Protein AF-A0A821ZV70-F1 (afdb_monomer)

Solvent-accessible surface area (backbone atoms only — not comparable to full-atom values): 8155 Å² total; per-residue (Å²): 143,86,83,87,90,90,84,85,82,75,65,64,63,57,58,53,52,54,52,57,50,51,53,51,52,52,50,51,49,52,52,53,54,50,53,52,50,57,50,50,52,53,48,53,51,46,45,52,54,56,23,57,49,36,56,63,50,40,42,53,52,44,71,38,78,68,45,77,37,72,68,47,44,54,51,53,54,51,52,50,60,59,51,47,57,58,50,49,43,56,69,48,42,73,77,44,85,76,66,76,88,51,67,64,58,57,53,51,46,53,48,49,24,49,50,47,44,52,50,44,43,53,34,24,76,73,69,77,37,69,38,38,50,50,52,59,77,70,62,63,94,125

Radius of gyration: 29.23 Å; Cα contacts (8 Å, |Δi|>4): 75; chains: 1; bounding box: 86×27×84 Å

Foldseek 3Di:
DDDDDDPDDPPVVVVVVVVVVVVVVVVVVVVVVVVVVVLVVQLVVLLVVLLVVLVVVLQVCLPDPQLLDPVSVVVVVVVVLVVSQVVSCVSRCVVVVDPDPDVVSSVVSSVSNVVSVVVQVVCVLVVNHSSCVSVCVRPDDD

Secondary structure (DSSP, 8-state):
--------SSSHHHHHHHHHHHHHHHHHHHHHHHHHHHHHHHHHHHHHHHHHTHHHHHHHHHH-GGGGSHHHHHHHHHHHHHHHHHHHIIIIITT-TTS---HHHHHHHHHHHHHHHHHHHHHHHTTS--TTHHHHTTS---

Mean predicted aligned error: 14.23 Å

Sequence (142 aa):
MYRSKKKNSKISNHTINDINSQSNLTNNKIEMQSIESVSAIRIIIGIIGVSLLSIPICYILSYMKQMKNSLNVFLYSAIICISVAPLIYFLLIKHLLYIKKEIYFYIFTIFSFTAIADLLLALTIDNYSSAFHFYLNQGEVY

Structure (mmCIF, N/CA/C/O backbone):
data_AF-A0A821ZV70-F1
#
_entry.id   AF-A0A821ZV70-F1
#
loop_
_atom_site.group_PDB
_atom_site.id
_atom_site.type_symbol
_atom_site.label_atom_id
_atom_site.label_alt_id
_atom_site.label_comp_id
_atom_site.label_asym_id
_atom_site.label_entity_id
_atom_site.label_seq_id
_atom_site.pdbx_PDB_ins_code
_atom_site.Cartn_x
_atom_site.Cartn_y
_atom_site.Cartn_z
_atom_site.occupancy
_atom_site.B_iso_or_equiv
_atom_site.auth_seq_id
_atom_site.auth_comp_id
_atom_site.auth_asym_id
_atom_site.auth_atom_id
_atom_site.pdbx_PDB_model_num
ATOM 1 N N . MET A 1 1 ? -68.377 11.663 63.242 1.00 43.12 1 MET A N 1
ATOM 2 C CA . MET A 1 1 ? -67.812 10.503 62.520 1.00 43.12 1 MET A CA 1
ATOM 3 C C . MET A 1 1 ? -67.428 10.941 61.108 1.00 43.12 1 MET A C 1
ATOM 5 O O . MET A 1 1 ? -68.271 10.847 60.244 1.00 43.12 1 MET A O 1
ATOM 9 N N . TYR A 1 2 ? -66.219 11.465 60.865 1.00 39.50 2 TYR A N 1
ATOM 10 C CA . TYR A 1 2 ? -65.651 11.563 59.506 1.00 39.50 2 TYR A CA 1
ATOM 11 C C . TYR A 1 2 ? -64.119 11.552 59.588 1.00 39.50 2 TYR A C 1
ATOM 13 O O . TYR A 1 2 ? -63.505 12.420 60.203 1.00 39.50 2 TYR A O 1
ATOM 21 N N . ARG A 1 3 ? -63.515 10.502 59.020 1.00 43.78 3 ARG A N 1
ATOM 22 C CA . ARG A 1 3 ? -62.080 10.195 59.036 1.00 43.78 3 ARG A CA 1
ATOM 23 C C . ARG A 1 3 ? -61.504 10.430 57.636 1.00 43.78 3 ARG A C 1
ATOM 25 O O . ARG A 1 3 ? -61.925 9.789 56.683 1.00 43.78 3 ARG A O 1
ATOM 32 N N . SER A 1 4 ? -60.550 11.359 57.579 1.00 53.00 4 SER A N 1
ATOM 33 C CA . SER A 1 4 ? -59.374 11.482 56.697 1.00 53.00 4 SER A CA 1
ATOM 34 C C . SER A 1 4 ? -59.293 10.638 55.410 1.00 53.00 4 SER A C 1
ATOM 36 O O . SER A 1 4 ? -59.241 9.409 55.460 1.00 53.00 4 SER A O 1
ATOM 38 N N . LYS A 1 5 ? -59.053 11.311 54.273 1.00 48.59 5 LYS A N 1
ATOM 39 C CA . LYS A 1 5 ? -58.294 10.760 53.135 1.00 48.59 5 LYS A CA 1
ATOM 40 C C . LYS A 1 5 ? -57.262 11.780 52.641 1.00 48.59 5 LYS A C 1
ATOM 42 O O . LYS A 1 5 ? -57.567 12.656 51.842 1.00 48.59 5 LYS A O 1
ATOM 47 N N . LYS A 1 6 ? -56.016 11.631 53.097 1.00 53.69 6 LYS A N 1
ATOM 48 C CA . LYS A 1 6 ? -54.823 12.283 52.534 1.00 53.69 6 LYS A CA 1
ATOM 49 C C . LYS A 1 6 ? -53.850 11.180 52.115 1.00 53.69 6 LYS A C 1
ATOM 51 O O . LYS A 1 6 ? -53.075 10.684 52.925 1.00 53.69 6 LYS A O 1
ATOM 56 N N . LYS A 1 7 ? -53.963 10.711 50.873 1.00 51.88 7 LYS A N 1
ATOM 57 C CA . LYS A 1 7 ? -53.080 9.683 50.300 1.00 51.88 7 LYS A CA 1
ATOM 58 C C . LYS A 1 7 ? -53.150 9.811 48.780 1.00 51.88 7 LYS A C 1
ATOM 60 O O . LYS A 1 7 ? -54.008 9.180 48.196 1.00 51.88 7 LYS A O 1
ATOM 65 N N . ASN A 1 8 ? -52.365 10.711 48.177 1.00 49.94 8 ASN A N 1
ATOM 66 C CA . ASN A 1 8 ? -52.195 10.784 46.709 1.00 49.94 8 ASN A CA 1
ATOM 67 C C . ASN A 1 8 ? -51.012 11.662 46.229 1.00 49.94 8 ASN A C 1
ATOM 69 O O . ASN A 1 8 ? -50.991 12.061 45.076 1.00 49.94 8 ASN A O 1
ATOM 73 N N . SER A 1 9 ? -50.004 11.967 47.060 1.00 52.19 9 SER A N 1
ATOM 74 C CA . SER A 1 9 ? -48.884 12.846 46.644 1.00 52.19 9 SER A CA 1
ATOM 75 C C . SER A 1 9 ? -47.508 12.173 46.596 1.00 52.19 9 SER A C 1
ATOM 77 O O . SER A 1 9 ? -46.512 12.847 46.367 1.00 52.19 9 SER A O 1
ATOM 79 N N . LYS A 1 10 ? -47.419 10.861 46.857 1.00 49.25 10 LYS A N 1
ATOM 80 C CA . LYS A 1 10 ? -46.129 10.143 46.937 1.00 49.25 10 LYS A CA 1
ATOM 81 C C . LYS A 1 10 ? -45.830 9.246 45.733 1.00 49.25 10 LYS A C 1
ATOM 83 O O . LYS A 1 10 ? -44.707 8.780 45.613 1.00 49.25 10 LYS A O 1
ATOM 88 N N . ILE A 1 11 ? -46.812 9.013 44.860 1.00 51.62 11 ILE A N 1
ATOM 89 C CA . ILE A 1 11 ? -46.681 8.081 43.729 1.00 51.62 11 ILE A CA 1
ATOM 90 C C . ILE A 1 11 ? -46.149 8.797 42.475 1.00 51.62 11 ILE A C 1
ATOM 92 O O . ILE A 1 11 ? -45.361 8.202 41.755 1.00 51.62 11 ILE A O 1
ATOM 96 N N . SER A 1 12 ? -46.461 10.084 42.255 1.00 53.19 12 SER A N 1
ATOM 97 C CA . SER A 1 12 ? -46.018 10.800 41.042 1.00 53.19 12 SER A CA 1
ATOM 98 C C . SER A 1 12 ? -44.515 11.084 40.997 1.00 53.19 12 SER A C 1
ATOM 100 O O . SER A 1 12 ? -43.930 11.086 39.922 1.00 53.19 12 SER A O 1
ATOM 102 N N . ASN A 1 13 ? -43.865 11.305 42.144 1.00 52.59 13 ASN A N 1
ATOM 103 C CA . ASN A 1 13 ? -42.452 11.706 42.161 1.00 52.59 13 ASN A CA 1
ATOM 104 C C . ASN A 1 13 ? -41.499 10.556 41.807 1.00 52.59 13 ASN A C 1
ATOM 106 O O . ASN A 1 13 ? -40.418 10.809 41.290 1.00 52.59 13 ASN A O 1
ATOM 110 N N . HIS A 1 14 ? -41.892 9.303 42.056 1.00 53.16 14 HIS A N 1
ATOM 111 C CA . HIS A 1 14 ? -41.079 8.146 41.673 1.00 53.16 14 HIS A CA 1
ATOM 112 C C . HIS A 1 14 ? -41.115 7.939 40.155 1.00 53.16 14 HIS A C 1
ATOM 114 O O . HIS A 1 14 ? -40.074 7.812 39.523 1.00 53.16 14 HIS A O 1
ATOM 120 N N . THR A 1 15 ? -42.305 8.026 39.553 1.00 56.16 15 THR A N 1
ATOM 121 C CA . THR A 1 15 ? -42.491 7.835 38.108 1.00 56.16 15 THR A CA 1
ATOM 122 C C . THR A 1 15 ? -41.796 8.924 37.287 1.00 56.16 15 THR A C 1
ATOM 124 O O . THR A 1 15 ? -41.232 8.633 36.240 1.00 56.16 15 THR A O 1
ATOM 127 N N . ILE A 1 16 ? -41.781 10.172 37.770 1.00 56.78 16 ILE A N 1
ATOM 128 C CA . ILE A 1 16 ? -41.096 11.290 37.096 1.00 56.78 16 ILE A CA 1
ATOM 129 C C . ILE A 1 16 ? -39.567 11.110 37.118 1.00 56.78 16 ILE A C 1
ATOM 131 O O . ILE A 1 16 ? -38.895 11.409 36.130 1.00 56.78 16 ILE A O 1
ATOM 135 N N . ASN A 1 17 ? -39.011 10.581 38.211 1.00 57.72 17 ASN A N 1
ATOM 136 C CA . ASN A 1 17 ? -37.574 10.324 38.316 1.00 57.72 17 ASN A CA 1
ATOM 137 C C . ASN A 1 17 ? -37.121 9.174 37.401 1.00 57.72 17 ASN A C 1
ATOM 139 O O . ASN A 1 17 ? -36.047 9.259 36.804 1.00 57.72 17 ASN A O 1
ATOM 143 N N . ASP A 1 18 ? -37.954 8.145 37.233 1.00 57.50 18 ASP A N 1
ATOM 144 C CA . ASP A 1 18 ? -37.664 7.015 36.343 1.00 57.50 18 ASP A CA 1
ATOM 145 C C . ASP A 1 18 ? -37.674 7.435 34.859 1.00 57.50 18 ASP A C 1
ATOM 147 O O . ASP A 1 18 ? -36.802 7.027 34.089 1.00 57.50 18 ASP A O 1
ATOM 151 N N . ILE A 1 19 ? -38.591 8.332 34.470 1.00 60.38 19 ILE A N 1
ATOM 152 C CA . ILE A 1 19 ? -38.674 8.883 33.105 1.00 60.38 19 ILE A CA 1
ATOM 153 C C . ILE A 1 19 ? -37.453 9.759 32.785 1.00 60.38 19 ILE A C 1
ATOM 155 O O . ILE A 1 19 ? -36.879 9.643 31.702 1.00 60.38 19 ILE A O 1
ATOM 159 N N . ASN A 1 20 ? -37.011 10.593 33.733 1.00 60.25 20 ASN A N 1
ATOM 160 C CA . ASN A 1 20 ? -35.815 11.428 33.564 1.00 60.25 20 ASN A CA 1
ATOM 161 C C . ASN A 1 20 ? -34.513 10.609 33.533 1.00 60.25 20 ASN A C 1
ATOM 163 O O . ASN A 1 20 ? -33.550 10.991 32.872 1.00 60.25 20 ASN A O 1
ATOM 167 N N . SER A 1 21 ? -34.469 9.472 34.230 1.00 59.66 21 SER A N 1
ATOM 168 C CA . SER A 1 21 ? -33.343 8.535 34.157 1.00 59.66 21 SER A CA 1
ATOM 169 C C . SER A 1 21 ? -33.273 7.851 32.787 1.00 59.66 21 SER A C 1
ATOM 171 O O . SER A 1 21 ? -32.210 7.813 32.163 1.00 59.66 21 SER A O 1
ATOM 173 N N . GLN A 1 22 ? -34.412 7.377 32.267 1.00 59.69 22 GLN A N 1
ATOM 174 C CA . GLN A 1 22 ? -34.476 6.736 30.952 1.00 59.69 22 GLN A CA 1
ATOM 175 C C . GLN A 1 22 ? -34.178 7.699 29.800 1.00 59.69 22 GLN A C 1
ATOM 177 O O . GLN A 1 22 ? -33.439 7.315 28.894 1.00 59.69 22 GLN A O 1
ATOM 182 N N . SER A 1 23 ? -34.681 8.938 29.840 1.00 60.41 23 SER A N 1
ATOM 183 C CA . SER A 1 23 ? -34.411 9.937 28.796 1.00 60.41 23 SER A CA 1
ATOM 184 C C . SER A 1 23 ? -32.930 10.333 28.734 1.00 60.41 23 SER A C 1
ATOM 186 O O . SER A 1 23 ? -32.363 10.454 27.646 1.00 60.41 23 SER A O 1
ATOM 188 N N . ASN A 1 24 ? -32.267 10.443 29.888 1.00 61.59 24 ASN A N 1
ATOM 189 C CA . ASN A 1 24 ? -30.827 10.693 29.961 1.00 61.59 24 ASN A CA 1
ATOM 190 C C . ASN A 1 24 ? -30.006 9.500 29.453 1.00 61.59 24 ASN A C 1
ATOM 192 O O . ASN A 1 24 ? -29.015 9.691 28.750 1.00 61.59 24 ASN A O 1
ATOM 196 N N . LEU A 1 25 ? -30.429 8.265 29.737 1.00 61.00 25 LEU A N 1
ATOM 197 C CA . LEU A 1 25 ? -29.785 7.065 29.197 1.00 61.00 25 LEU A CA 1
ATOM 198 C C . LEU A 1 25 ? -29.925 6.964 27.674 1.00 61.00 25 LEU A C 1
ATOM 200 O O . LEU A 1 25 ? -28.957 6.615 27.000 1.00 61.00 25 LEU A O 1
ATOM 204 N N . THR A 1 26 ? -31.094 7.291 27.117 1.00 62.50 26 THR A N 1
ATOM 205 C CA . THR A 1 26 ? -31.292 7.298 25.662 1.00 62.50 26 THR A CA 1
ATOM 206 C C . THR A 1 26 ? -30.496 8.405 24.982 1.00 62.50 26 THR A C 1
ATOM 208 O O . THR A 1 26 ? -29.851 8.131 23.975 1.00 62.50 26 THR A O 1
ATOM 211 N N . ASN A 1 27 ? -30.457 9.612 25.551 1.00 62.44 27 ASN A N 1
ATOM 212 C CA . ASN A 1 27 ? -29.699 10.728 24.979 1.00 62.44 27 ASN A CA 1
ATOM 213 C C . ASN A 1 27 ? -28.190 10.463 25.006 1.00 62.44 27 ASN A C 1
ATOM 215 O O . ASN A 1 27 ? -27.529 10.625 23.984 1.00 62.44 27 ASN A O 1
ATOM 219 N N . ASN A 1 28 ? -27.665 9.933 26.115 1.00 62.44 28 ASN A N 1
ATOM 220 C CA . ASN A 1 28 ? -26.257 9.542 26.208 1.00 62.44 28 ASN A CA 1
ATOM 221 C C . ASN A 1 28 ? -25.907 8.420 25.221 1.00 62.44 28 ASN A C 1
ATOM 223 O O . ASN A 1 28 ? -24.819 8.413 24.651 1.00 62.44 28 ASN A O 1
ATOM 227 N N . LYS A 1 29 ? -26.823 7.472 24.986 1.00 59.84 29 LYS A N 1
ATOM 228 C CA . LYS A 1 29 ? -26.612 6.394 24.011 1.00 59.84 29 LYS A CA 1
ATOM 229 C C . LYS A 1 29 ? -26.590 6.926 22.575 1.00 59.84 29 LYS A C 1
ATOM 231 O O . LYS A 1 29 ? -25.762 6.479 21.789 1.00 59.84 29 LYS A O 1
ATOM 236 N N . ILE A 1 30 ? -27.449 7.895 22.251 1.00 62.03 30 ILE A N 1
ATOM 237 C CA . ILE A 1 30 ? -27.488 8.554 20.936 1.00 62.03 30 ILE A CA 1
ATOM 238 C C . ILE A 1 30 ? -26.223 9.395 20.712 1.00 62.03 30 ILE A C 1
ATOM 240 O O . ILE A 1 30 ? -25.610 9.291 19.650 1.00 62.03 30 ILE A O 1
ATOM 244 N N . GLU A 1 31 ? -25.781 10.167 21.709 1.00 61.44 31 GLU A N 1
ATOM 245 C CA . GLU A 1 31 ? -24.524 10.922 21.622 1.00 61.44 31 GLU A CA 1
ATOM 246 C C . GLU A 1 31 ? -23.325 9.988 21.440 1.00 61.44 31 GLU A C 1
ATOM 248 O O . GLU A 1 31 ? -22.528 10.185 20.522 1.00 61.44 31 GLU A O 1
ATOM 253 N N . MET A 1 32 ? -23.232 8.918 22.232 1.00 57.44 32 MET A N 1
ATOM 254 C CA . MET A 1 32 ? -22.127 7.960 22.152 1.00 57.44 32 MET A CA 1
ATOM 255 C C . MET A 1 32 ? -22.092 7.230 20.795 1.00 57.44 32 MET A C 1
ATOM 257 O O . MET A 1 32 ? -21.029 7.111 20.190 1.00 57.44 32 MET A O 1
ATOM 261 N N . GLN A 1 33 ? -23.254 6.848 20.254 1.00 60.19 33 GLN A N 1
ATOM 262 C CA . GLN A 1 33 ? -23.372 6.216 18.934 1.00 60.19 33 GLN A CA 1
ATOM 263 C C . GLN A 1 33 ? -23.041 7.190 17.785 1.00 60.19 33 GLN A C 1
ATOM 265 O O . GLN A 1 33 ? -22.441 6.802 16.780 1.00 60.19 33 GLN A O 1
ATOM 270 N N . SER A 1 34 ? -23.370 8.476 17.941 1.00 59.72 34 SER A N 1
ATOM 271 C CA . SER A 1 34 ? -23.004 9.510 16.967 1.00 59.72 34 SER A CA 1
ATOM 272 C C . SER A 1 34 ? -21.490 9.765 16.934 1.00 59.72 34 SER A C 1
ATOM 274 O O . SER A 1 34 ? -20.909 9.867 15.852 1.00 59.72 34 SER A O 1
ATOM 276 N N . ILE A 1 35 ? -20.818 9.764 18.090 1.00 61.12 35 ILE A N 1
ATOM 277 C CA . ILE A 1 35 ? -19.365 9.964 18.199 1.00 61.12 35 ILE A CA 1
ATOM 278 C C . ILE A 1 35 ? -18.599 8.777 17.596 1.00 61.12 35 ILE A C 1
ATOM 280 O O . ILE A 1 35 ? -17.624 8.983 16.867 1.00 61.12 35 ILE A O 1
ATOM 284 N N . GLU A 1 36 ? -19.067 7.544 17.818 1.00 64.88 36 GLU A N 1
ATOM 285 C CA . GLU A 1 36 ? -18.505 6.353 17.166 1.00 64.88 36 GLU A CA 1
ATOM 286 C C . GLU A 1 36 ? -18.630 6.425 15.637 1.00 64.88 36 GLU A C 1
ATOM 288 O O . GLU A 1 36 ? -17.663 6.139 14.928 1.00 64.88 36 GLU A O 1
ATOM 293 N N . SER A 1 37 ? -19.772 6.886 15.115 1.00 64.81 37 SER A N 1
ATOM 294 C CA . SER A 1 37 ? -19.996 6.987 13.666 1.00 64.81 37 SER A CA 1
ATOM 295 C C . SER A 1 37 ? -19.075 8.010 12.979 1.00 64.81 37 SER A C 1
ATOM 297 O O . SER A 1 37 ? -18.502 7.726 11.926 1.00 64.81 37 SER A O 1
ATOM 299 N N . VAL A 1 38 ? -18.850 9.175 13.600 1.00 69.31 38 VAL A N 1
ATOM 300 C CA . VAL A 1 38 ? -17.955 10.218 13.066 1.00 69.31 38 VAL A CA 1
ATOM 301 C C . VAL A 1 38 ? -16.496 9.761 13.112 1.00 69.31 38 VAL A C 1
ATOM 303 O O . VAL A 1 38 ? -15.721 10.050 12.196 1.00 69.31 38 VAL A O 1
ATOM 306 N N . SER A 1 39 ? -16.123 9.020 14.156 1.00 71.38 39 SER A N 1
ATOM 307 C CA . SER A 1 39 ? -14.807 8.395 14.274 1.00 71.38 39 SER A CA 1
ATOM 308 C C . SER A 1 39 ? -14.592 7.352 13.171 1.00 71.38 39 SER A C 1
ATOM 310 O O . SER A 1 39 ? -13.599 7.418 12.448 1.00 71.38 39 SER A O 1
ATOM 312 N N . ALA A 1 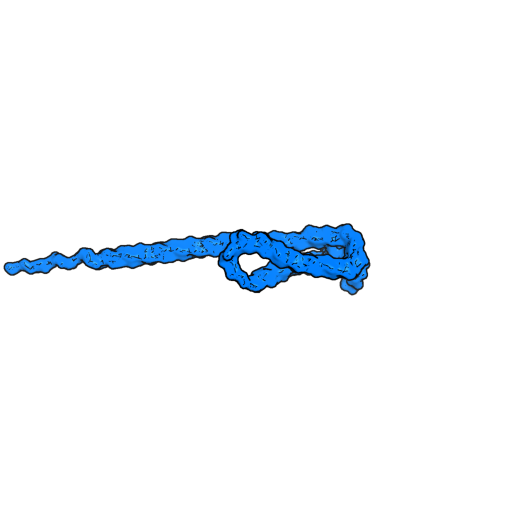40 ? -15.565 6.465 12.945 1.00 74.12 40 ALA A N 1
ATOM 313 C CA . ALA A 1 40 ? -15.502 5.430 11.914 1.00 74.12 40 ALA A CA 1
ATOM 314 C C . ALA A 1 40 ? -15.367 6.002 10.492 1.00 74.12 40 ALA A C 1
ATOM 316 O O . ALA A 1 40 ? -14.553 5.520 9.705 1.00 74.12 40 ALA A O 1
ATOM 317 N N . ILE A 1 41 ? -16.096 7.070 10.161 1.00 79.44 41 ILE A N 1
ATOM 318 C CA . ILE A 1 41 ? -16.004 7.712 8.839 1.00 79.44 41 ILE A CA 1
ATOM 319 C C . ILE A 1 41 ? -14.598 8.272 8.590 1.00 79.44 41 ILE A C 1
ATOM 321 O O . ILE A 1 41 ? -14.035 8.076 7.513 1.00 79.44 41 ILE A O 1
ATOM 325 N N . ARG A 1 42 ? -13.987 8.924 9.588 1.00 77.00 42 ARG A N 1
ATOM 326 C CA . ARG A 1 42 ? -12.613 9.451 9.479 1.00 77.00 42 ARG A CA 1
ATOM 327 C C . ARG A 1 42 ? -11.598 8.341 9.236 1.00 77.00 42 ARG A C 1
ATOM 329 O O . ARG A 1 42 ? -10.670 8.521 8.451 1.00 77.00 42 ARG A O 1
ATOM 336 N N . ILE A 1 43 ? -11.798 7.195 9.880 1.00 76.81 43 ILE A N 1
ATOM 337 C CA . ILE A 1 43 ? -10.964 6.010 9.696 1.00 76.81 43 ILE A CA 1
ATOM 338 C C . ILE A 1 43 ? -11.060 5.492 8.268 1.00 76.81 43 ILE A C 1
ATOM 340 O O . ILE A 1 43 ? -10.038 5.284 7.620 1.00 76.81 43 ILE A O 1
ATOM 344 N N . ILE A 1 44 ? -12.284 5.318 7.771 1.00 81.69 44 ILE A N 1
ATOM 345 C CA . ILE A 1 44 ? -12.543 4.831 6.415 1.00 81.69 44 ILE A CA 1
ATOM 346 C C . ILE A 1 44 ? -11.905 5.771 5.387 1.00 81.69 44 ILE A C 1
ATOM 348 O O . ILE A 1 44 ? -11.191 5.310 4.500 1.00 81.69 44 ILE A O 1
ATOM 352 N N . ILE A 1 45 ? -12.079 7.087 5.546 1.00 83.62 45 ILE A N 1
ATOM 353 C CA . ILE A 1 45 ? -11.444 8.091 4.680 1.00 83.62 45 ILE A CA 1
ATOM 354 C C . ILE A 1 45 ? -9.915 7.982 4.748 1.00 83.62 45 ILE A C 1
ATOM 356 O O . ILE A 1 45 ? -9.253 8.055 3.715 1.00 83.62 45 ILE A O 1
ATOM 360 N N . GLY A 1 46 ? -9.349 7.765 5.938 1.00 80.50 46 GLY A N 1
ATOM 361 C CA . GLY A 1 46 ? -7.916 7.544 6.120 1.00 80.50 46 GLY A CA 1
ATOM 362 C C . GLY A 1 46 ? -7.409 6.301 5.385 1.00 80.50 46 GLY A C 1
ATOM 363 O O . GLY A 1 46 ? -6.413 6.390 4.672 1.00 80.50 46 GLY A O 1
ATOM 364 N N . ILE A 1 47 ? -8.108 5.165 5.492 1.00 81.88 47 ILE A N 1
ATOM 365 C CA . ILE A 1 47 ? -7.755 3.927 4.774 1.00 81.88 47 ILE A CA 1
ATOM 366 C C . ILE A 1 47 ? -7.815 4.145 3.267 1.00 81.88 47 ILE A C 1
ATOM 368 O O . ILE A 1 47 ? -6.884 3.770 2.557 1.00 81.88 47 ILE A O 1
ATOM 372 N N . ILE A 1 48 ? -8.891 4.760 2.774 1.00 85.69 48 ILE A N 1
ATOM 373 C CA . ILE A 1 48 ? -9.066 5.046 1.347 1.00 85.69 48 ILE A CA 1
ATOM 374 C C . ILE A 1 48 ? -7.941 5.962 0.857 1.00 85.69 48 ILE A C 1
ATOM 376 O O . ILE A 1 48 ? -7.317 5.670 -0.160 1.00 85.69 48 ILE A O 1
ATOM 380 N N . GLY A 1 49 ? -7.632 7.026 1.604 1.00 85.44 49 GLY A N 1
ATOM 381 C CA . GLY A 1 49 ? -6.557 7.959 1.272 1.00 85.44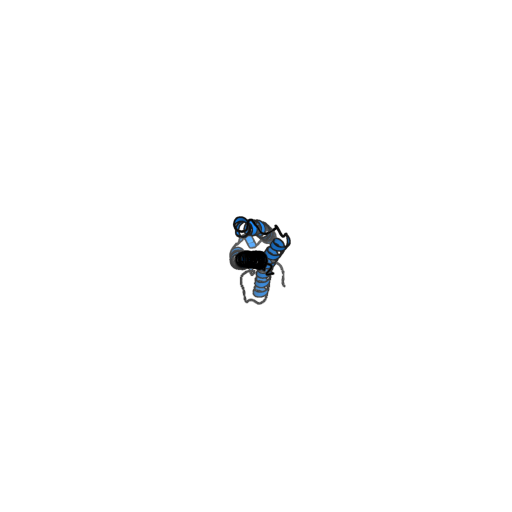 49 GLY A CA 1
ATOM 382 C C . GLY A 1 49 ? -5.183 7.291 1.225 1.00 85.44 49 GLY A C 1
ATOM 383 O O . GLY A 1 49 ? -4.439 7.492 0.268 1.00 85.44 49 GLY A O 1
ATOM 384 N N . VAL A 1 50 ? -4.862 6.449 2.213 1.00 84.19 50 VAL A N 1
ATOM 385 C CA . VAL A 1 50 ? -3.607 5.679 2.232 1.00 84.19 50 VAL A CA 1
ATOM 386 C C . VAL A 1 50 ? -3.562 4.682 1.076 1.00 84.19 50 VAL A C 1
ATOM 388 O O . VAL A 1 50 ? -2.545 4.594 0.398 1.00 84.19 50 VAL A O 1
ATOM 391 N N . SER A 1 51 ? -4.656 3.970 0.806 1.00 86.25 51 SER A N 1
ATOM 392 C CA . SER A 1 51 ? -4.703 2.965 -0.261 1.00 86.25 51 SER A CA 1
ATOM 393 C C . SER A 1 51 ? -4.516 3.617 -1.639 1.00 86.25 51 SER A C 1
ATOM 395 O O . SER A 1 51 ? -3.708 3.150 -2.438 1.00 86.25 51 SER A O 1
ATOM 397 N N . LEU A 1 52 ? -5.185 4.746 -1.904 1.00 88.06 52 LEU A N 1
ATOM 398 C CA . LEU A 1 52 ? -5.041 5.499 -3.157 1.00 88.06 52 LEU A CA 1
ATOM 399 C C . LEU A 1 52 ? -3.630 6.066 -3.361 1.00 88.06 52 LEU A C 1
ATOM 401 O O . LEU A 1 52 ? -3.219 6.255 -4.504 1.00 88.06 52 LEU A O 1
ATOM 405 N N . LEU A 1 53 ? -2.869 6.287 -2.284 1.00 85.94 53 LEU A N 1
ATOM 406 C CA . LEU A 1 53 ? -1.469 6.715 -2.346 1.00 85.94 53 LEU A CA 1
ATOM 407 C C . LEU A 1 53 ? -0.570 5.682 -3.053 1.00 85.94 53 LEU A C 1
ATOM 409 O O . LEU A 1 53 ? 0.479 6.045 -3.581 1.00 85.94 53 LEU A O 1
ATOM 413 N N . SER A 1 54 ? -0.991 4.415 -3.107 1.00 85.00 54 SER A N 1
ATOM 414 C CA . SER A 1 54 ? -0.295 3.356 -3.846 1.00 85.00 54 SER A CA 1
ATOM 415 C C . SER A 1 54 ? -0.138 3.705 -5.332 1.00 85.00 54 SER A C 1
ATOM 417 O O . SER A 1 54 ? 0.926 3.505 -5.911 1.00 85.00 54 SER A O 1
ATOM 419 N N . ILE A 1 55 ? -1.145 4.352 -5.930 1.00 86.81 55 ILE A N 1
ATOM 420 C CA . ILE A 1 55 ? -1.156 4.719 -7.353 1.00 86.81 55 ILE A CA 1
ATOM 421 C C . ILE A 1 55 ? 0.014 5.653 -7.715 1.00 86.81 55 ILE A C 1
ATOM 423 O O . ILE A 1 55 ? 0.855 5.254 -8.525 1.00 86.81 55 ILE A O 1
ATOM 427 N N . PRO A 1 56 ? 0.133 6.874 -7.147 1.00 88.25 56 PRO A N 1
ATOM 428 C CA . PRO A 1 56 ? 1.242 7.762 -7.479 1.00 88.25 56 PRO A CA 1
ATOM 429 C C . PRO A 1 56 ? 2.597 7.166 -7.085 1.00 88.25 56 PRO A C 1
ATOM 431 O O . PRO A 1 56 ? 3.570 7.394 -7.798 1.00 88.25 56 PRO A O 1
ATOM 434 N N . ILE A 1 57 ? 2.672 6.373 -6.007 1.00 86.00 57 ILE A N 1
ATOM 435 C CA . ILE A 1 57 ? 3.907 5.681 -5.615 1.00 86.00 57 ILE A CA 1
ATOM 436 C C . ILE A 1 57 ? 4.366 4.729 -6.724 1.00 86.00 57 ILE A C 1
ATOM 438 O O . ILE A 1 57 ? 5.505 4.841 -7.173 1.00 86.00 57 ILE A O 1
ATOM 442 N N . CYS A 1 58 ? 3.493 3.845 -7.216 1.00 85.00 58 CYS A N 1
ATOM 443 C CA . CYS A 1 58 ? 3.823 2.908 -8.292 1.00 85.00 58 CYS A CA 1
ATOM 444 C C . CYS A 1 58 ? 4.287 3.631 -9.564 1.00 85.00 58 CYS A C 1
ATOM 446 O O . CYS A 1 58 ? 5.289 3.244 -10.165 1.00 85.00 58 CYS A O 1
ATOM 448 N N . TYR A 1 59 ? 3.623 4.727 -9.940 1.00 84.56 59 TYR A N 1
ATOM 449 C CA . TYR A 1 59 ? 4.046 5.528 -11.090 1.00 84.56 59 TYR A CA 1
ATOM 450 C C . TYR A 1 59 ? 5.416 6.179 -10.885 1.00 84.56 59 TYR A C 1
ATOM 452 O O . TYR A 1 59 ? 6.257 6.104 -11.779 1.00 84.56 59 TYR A O 1
ATOM 460 N N . ILE A 1 60 ? 5.678 6.776 -9.718 1.00 86.31 60 ILE A N 1
ATOM 461 C CA . ILE A 1 60 ? 6.986 7.373 -9.408 1.00 86.31 60 ILE A CA 1
ATOM 462 C C . ILE A 1 60 ? 8.091 6.320 -9.523 1.00 86.31 60 ILE A C 1
ATOM 464 O O . ILE A 1 60 ? 9.107 6.579 -10.169 1.00 86.31 60 ILE A O 1
ATOM 468 N N . LEU A 1 61 ? 7.876 5.127 -8.961 1.00 82.44 61 LEU A N 1
ATOM 469 C CA . LEU A 1 61 ? 8.828 4.019 -9.051 1.00 82.44 61 LEU A CA 1
ATOM 470 C C . LEU A 1 61 ? 9.089 3.629 -10.510 1.00 82.44 61 LEU A C 1
ATOM 472 O O . LEU A 1 61 ? 10.243 3.445 -10.884 1.00 82.44 61 LEU A O 1
ATOM 476 N N . SER A 1 62 ? 8.057 3.601 -11.358 1.00 82.00 62 SER A N 1
ATOM 477 C CA . SER A 1 62 ? 8.200 3.297 -12.789 1.00 82.00 62 SER A CA 1
ATOM 478 C C . SER A 1 62 ? 9.142 4.256 -13.529 1.00 82.00 62 SER A C 1
ATOM 480 O O . SER A 1 62 ? 9.910 3.837 -14.396 1.00 82.00 62 SER A O 1
ATOM 482 N N . TYR A 1 63 ? 9.164 5.537 -13.148 1.00 80.19 63 TYR A N 1
ATOM 483 C CA . TYR A 1 63 ? 10.067 6.531 -13.742 1.00 80.19 63 TYR A CA 1
ATOM 484 C C . TYR A 1 63 ? 11.484 6.522 -13.145 1.00 80.19 63 TYR A C 1
ATOM 486 O O . TYR A 1 63 ? 12.405 7.123 -13.713 1.00 80.19 63 TYR A O 1
ATOM 494 N N . MET A 1 64 ? 11.708 5.837 -12.020 1.00 79.50 64 MET A N 1
ATOM 495 C CA . MET A 1 64 ? 13.027 5.754 -11.402 1.00 79.50 64 MET A CA 1
ATOM 496 C C . MET A 1 64 ? 13.927 4.784 -12.173 1.00 79.50 64 MET A C 1
ATOM 498 O O . MET A 1 64 ? 13.779 3.566 -12.111 1.00 79.50 64 MET A O 1
ATOM 502 N N . LYS A 1 65 ? 14.970 5.318 -12.823 1.00 68.62 65 LYS A N 1
ATOM 503 C CA . LYS A 1 65 ? 16.000 4.521 -13.528 1.00 68.62 65 LYS A CA 1
ATOM 504 C C . LYS A 1 65 ? 16.681 3.462 -12.645 1.00 68.62 65 LYS A C 1
ATOM 506 O O . LYS A 1 65 ? 17.256 2.516 -13.171 1.00 68.62 65 LYS A O 1
ATOM 511 N N . GLN A 1 66 ? 16.634 3.627 -11.323 1.00 70.62 66 GLN A N 1
ATOM 512 C CA . GLN A 1 66 ? 17.190 2.702 -10.329 1.00 70.62 66 GLN A CA 1
ATOM 513 C C . GLN A 1 66 ? 16.385 1.402 -10.196 1.00 70.62 66 GLN A C 1
ATOM 515 O O . GLN A 1 66 ? 16.933 0.421 -9.696 1.00 70.62 66 GLN A O 1
ATOM 520 N N . MET A 1 67 ? 15.151 1.358 -10.713 1.00 69.31 67 MET A N 1
ATOM 521 C CA . MET A 1 67 ? 14.326 0.146 -10.795 1.00 69.31 67 MET A CA 1
ATOM 522 C C . MET A 1 67 ? 14.769 -0.816 -11.902 1.00 69.31 67 MET A C 1
ATOM 524 O O . MET A 1 67 ? 14.045 -1.749 -12.222 1.00 69.31 67 MET A O 1
ATOM 528 N N . LYS A 1 68 ? 15.951 -0.583 -12.495 1.00 70.25 68 LYS A N 1
ATOM 529 C CA . LYS A 1 68 ? 16.622 -1.489 -13.438 1.00 70.25 68 LYS A CA 1
ATOM 530 C C . LYS A 1 68 ? 17.291 -2.708 -12.795 1.00 70.25 68 LYS A C 1
ATOM 532 O O . LYS A 1 68 ? 17.719 -3.617 -13.495 1.00 70.25 68 LYS A O 1
ATOM 537 N N . ASN A 1 69 ? 17.436 -2.691 -11.472 1.00 75.75 69 ASN A N 1
ATOM 538 C CA . ASN A 1 69 ? 18.047 -3.776 -10.718 1.00 75.75 69 ASN A CA 1
ATOM 539 C C . ASN A 1 69 ? 16.982 -4.421 -9.830 1.00 75.75 69 ASN A C 1
ATOM 541 O O . ASN A 1 69 ? 16.380 -3.737 -9.001 1.00 75.75 69 ASN A O 1
ATOM 545 N N . SER A 1 70 ? 16.810 -5.738 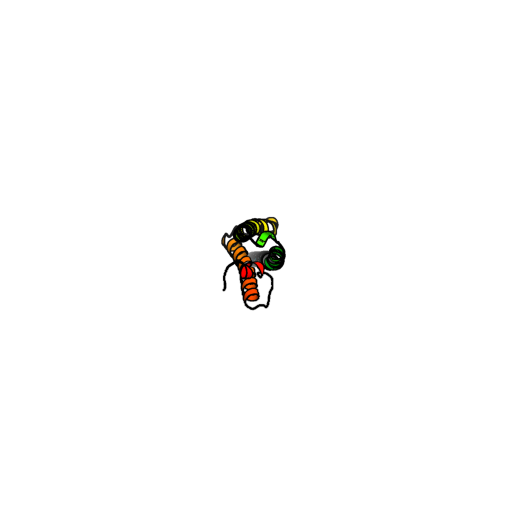-9.935 1.00 76.12 70 SER A N 1
ATOM 546 C CA . SER A 1 70 ? 15.856 -6.516 -9.129 1.00 76.12 70 SER A CA 1
ATOM 547 C C . SER A 1 70 ? 16.058 -6.342 -7.616 1.00 76.12 70 SER A C 1
ATOM 549 O O . SER A 1 70 ? 15.090 -6.198 -6.872 1.00 76.12 70 SER A O 1
ATOM 551 N N . LEU A 1 71 ? 17.314 -6.252 -7.159 1.00 79.06 71 LEU A N 1
ATOM 552 C CA . LEU A 1 71 ? 17.646 -5.962 -5.757 1.00 79.06 71 LEU A CA 1
ATOM 553 C C . LEU A 1 71 ? 17.123 -4.601 -5.287 1.00 79.06 71 LEU A C 1
ATOM 555 O O . LEU A 1 71 ? 16.645 -4.482 -4.161 1.00 79.06 71 LEU A O 1
ATOM 559 N N . ASN A 1 72 ? 17.189 -3.581 -6.146 1.00 79.81 72 ASN A N 1
ATOM 560 C CA . ASN A 1 72 ? 16.682 -2.258 -5.804 1.00 79.81 72 ASN A CA 1
ATOM 561 C C . ASN A 1 72 ? 15.161 -2.297 -5.680 1.00 79.81 72 ASN A C 1
ATOM 563 O O . ASN A 1 72 ? 14.628 -1.766 -4.712 1.00 79.81 72 ASN A O 1
ATOM 567 N N . VAL A 1 73 ? 14.473 -2.970 -6.609 1.00 79.81 73 VAL A N 1
ATOM 568 C CA . VAL A 1 73 ? 13.013 -3.135 -6.562 1.00 79.81 73 VAL A CA 1
ATOM 569 C C . VAL A 1 73 ? 12.580 -3.749 -5.230 1.00 79.81 73 VAL A C 1
ATOM 571 O O . VAL A 1 73 ? 11.723 -3.175 -4.560 1.00 79.81 73 VAL A O 1
ATOM 574 N N . PHE A 1 74 ? 13.230 -4.836 -4.799 1.00 80.50 74 PHE A N 1
ATOM 575 C CA . PHE A 1 74 ? 12.956 -5.472 -3.507 1.00 80.50 74 PHE A CA 1
ATOM 576 C C . PHE A 1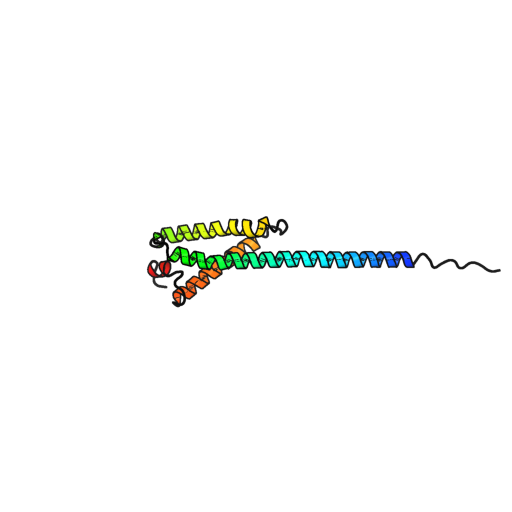 74 ? 13.187 -4.523 -2.320 1.00 80.50 74 PHE A C 1
ATOM 578 O O . PHE A 1 74 ? 12.363 -4.441 -1.404 1.00 80.50 74 PHE A O 1
ATOM 585 N N . LEU A 1 75 ? 14.297 -3.779 -2.337 1.00 84.31 75 LEU A N 1
ATOM 586 C CA . LEU A 1 75 ? 14.642 -2.853 -1.261 1.00 84.31 75 LEU A CA 1
ATOM 587 C C . LEU A 1 75 ? 13.614 -1.717 -1.154 1.00 84.31 75 LEU A C 1
ATOM 589 O O . LEU A 1 75 ? 13.135 -1.416 -0.062 1.00 84.31 75 LEU A O 1
ATOM 593 N N . TYR A 1 76 ? 13.228 -1.121 -2.284 1.00 84.25 76 TYR A N 1
ATOM 594 C CA . TYR A 1 76 ? 12.226 -0.060 -2.323 1.00 84.25 76 TYR A CA 1
ATOM 595 C C . TYR A 1 76 ? 10.842 -0.570 -1.917 1.00 84.25 76 TYR A C 1
ATOM 597 O O . TYR A 1 76 ? 10.178 0.093 -1.122 1.00 84.25 76 TYR A O 1
ATOM 605 N N . SER A 1 77 ? 10.424 -1.757 -2.370 1.00 80.81 77 SER A N 1
ATOM 606 C CA . SER A 1 77 ? 9.149 -2.344 -1.941 1.00 80.81 77 SER A CA 1
ATOM 607 C C . SER A 1 77 ? 9.127 -2.625 -0.438 1.00 80.81 77 SER A C 1
ATOM 609 O O . SER A 1 77 ? 8.135 -2.325 0.227 1.00 80.81 77 SER A O 1
ATOM 611 N N . ALA A 1 78 ? 10.233 -3.123 0.128 1.00 83.00 78 ALA A N 1
ATOM 612 C CA . ALA A 1 78 ? 10.354 -3.345 1.566 1.00 83.00 78 ALA A CA 1
ATOM 613 C C . ALA A 1 78 ? 10.292 -2.025 2.352 1.00 83.00 78 ALA A C 1
ATOM 615 O O . ALA A 1 78 ? 9.552 -1.923 3.330 1.00 83.00 78 ALA A O 1
ATOM 616 N N . ILE A 1 79 ? 11.004 -0.989 1.894 1.00 86.25 79 ILE A N 1
ATOM 617 C CA . ILE A 1 79 ? 10.987 0.346 2.509 1.00 86.25 79 ILE A CA 1
ATOM 618 C C . ILE A 1 79 ? 9.581 0.946 2.478 1.00 86.25 79 ILE A C 1
ATOM 620 O O . ILE A 1 79 ? 9.144 1.501 3.486 1.00 86.25 79 ILE A O 1
ATOM 624 N N . ILE A 1 80 ? 8.859 0.824 1.361 1.00 85.62 80 ILE A N 1
ATOM 625 C CA . ILE A 1 80 ? 7.485 1.326 1.231 1.00 85.62 80 ILE A CA 1
ATOM 626 C C . ILE A 1 80 ? 6.559 0.580 2.188 1.00 85.62 80 ILE A C 1
ATOM 628 O O . ILE A 1 80 ? 5.831 1.220 2.942 1.00 85.62 80 ILE A O 1
ATOM 632 N N . CYS A 1 81 ? 6.634 -0.751 2.227 1.00 80.62 81 CYS A N 1
ATOM 633 C CA . CYS A 1 81 ? 5.801 -1.567 3.108 1.00 80.62 81 CYS A CA 1
ATOM 634 C C . CYS A 1 81 ? 6.030 -1.221 4.593 1.00 80.62 81 CYS A C 1
ATOM 636 O O . CYS A 1 81 ? 5.080 -1.026 5.351 1.00 80.62 81 CYS A O 1
ATOM 638 N N . ILE A 1 82 ? 7.293 -1.029 4.991 1.00 81.94 82 ILE A N 1
ATOM 639 C CA . ILE A 1 82 ? 7.657 -0.602 6.349 1.00 81.94 82 ILE A CA 1
ATOM 640 C C . ILE A 1 82 ? 7.201 0.836 6.621 1.00 81.94 82 ILE A C 1
ATOM 642 O O . ILE A 1 82 ? 6.748 1.124 7.724 1.00 81.94 82 ILE A O 1
ATOM 646 N N . SER A 1 83 ? 7.296 1.731 5.634 1.00 81.00 83 SER A N 1
ATOM 647 C CA . SER A 1 83 ? 6.948 3.155 5.769 1.00 81.00 83 SER A CA 1
ATOM 648 C C . SER A 1 83 ? 5.441 3.412 5.799 1.00 81.00 83 SER A C 1
ATOM 650 O O . SER A 1 83 ? 4.999 4.401 6.384 1.00 81.00 83 SER A O 1
ATOM 652 N N . VAL A 1 84 ? 4.631 2.513 5.239 1.00 79.94 84 VAL A N 1
ATOM 653 C CA . VAL A 1 84 ? 3.165 2.585 5.300 1.00 79.94 84 VAL A CA 1
ATOM 654 C C . VAL A 1 84 ? 2.664 2.442 6.744 1.00 79.94 84 VAL A C 1
ATOM 656 O O . VAL A 1 84 ? 1.790 3.199 7.160 1.00 79.94 84 VAL A O 1
ATOM 659 N N . ALA A 1 85 ? 3.265 1.572 7.562 1.00 72.44 85 ALA A N 1
ATOM 660 C CA . ALA A 1 85 ? 2.865 1.371 8.961 1.00 72.44 85 ALA A CA 1
ATOM 661 C C . ALA A 1 85 ? 2.927 2.644 9.852 1.00 72.44 85 ALA A C 1
ATOM 663 O O . ALA A 1 85 ? 1.925 2.967 10.502 1.00 72.44 85 ALA A O 1
ATOM 664 N N . PRO A 1 86 ? 4.036 3.414 9.905 1.00 70.56 86 PRO A N 1
ATOM 665 C CA . PRO A 1 86 ? 4.089 4.669 10.650 1.00 70.56 86 PRO A CA 1
ATOM 666 C C . PRO A 1 86 ? 3.266 5.779 9.991 1.00 70.56 86 PRO A C 1
ATOM 668 O O . PRO A 1 86 ? 2.755 6.640 10.703 1.00 70.56 86 PRO A O 1
ATOM 671 N N . LEU A 1 87 ? 3.086 5.762 8.667 1.00 73.00 87 LEU A N 1
ATOM 672 C CA . LEU A 1 87 ? 2.255 6.742 7.966 1.00 73.00 87 LEU A CA 1
ATOM 673 C C . LEU A 1 87 ? 0.776 6.571 8.338 1.00 73.00 87 LEU A C 1
ATOM 675 O O . LEU A 1 87 ? 0.105 7.554 8.642 1.00 73.00 87 LEU A O 1
ATOM 679 N N . ILE A 1 88 ? 0.308 5.324 8.450 1.00 71.38 88 ILE A N 1
ATOM 680 C CA . ILE A 1 88 ? -1.005 4.968 9.005 1.00 71.38 88 ILE A CA 1
ATOM 681 C C . ILE A 1 88 ? -1.113 5.438 10.458 1.00 71.38 88 ILE A C 1
ATOM 683 O O . ILE A 1 88 ? -2.090 6.090 10.823 1.00 71.38 88 ILE A O 1
ATOM 687 N N . TYR A 1 89 ? -0.101 5.165 11.289 1.00 67.81 89 TYR A N 1
ATOM 688 C CA . TYR A 1 89 ? -0.086 5.632 12.679 1.00 67.81 89 TYR A CA 1
ATOM 689 C C . TYR A 1 89 ? -0.178 7.162 12.777 1.00 67.81 89 TYR A C 1
ATOM 691 O O . TYR A 1 89 ? -0.947 7.697 13.574 1.00 67.81 89 TYR A O 1
ATOM 699 N N . PHE A 1 90 ? 0.562 7.884 11.942 1.00 68.06 90 PHE A N 1
ATOM 700 C CA . PHE A 1 90 ? 0.573 9.338 11.974 1.00 68.06 90 PHE A CA 1
ATOM 701 C C . PHE A 1 90 ? -0.731 9.951 11.443 1.00 68.06 90 PHE A C 1
ATOM 703 O O . PHE A 1 90 ? -1.247 10.879 12.065 1.00 68.06 90 PHE A O 1
ATOM 710 N N . LEU A 1 91 ? -1.285 9.431 10.339 1.00 65.94 91 LEU A N 1
ATOM 711 C CA . LEU A 1 91 ? -2.529 9.945 9.751 1.00 65.94 91 LEU A CA 1
ATOM 712 C C . LEU A 1 91 ? -3.764 9.617 10.596 1.00 65.94 91 LEU A C 1
ATOM 714 O O . LEU A 1 91 ? -4.631 10.472 10.763 1.00 65.94 91 LEU A O 1
ATOM 718 N N . LEU A 1 92 ? -3.865 8.387 11.106 1.00 62.62 92 LEU A N 1
ATOM 719 C CA . LEU A 1 92 ? -5.074 7.906 11.776 1.00 62.62 92 LEU A CA 1
ATOM 720 C C . LEU A 1 92 ? -5.011 8.078 13.296 1.00 62.62 92 LEU A C 1
ATOM 722 O O . LEU A 1 92 ? -5.958 8.576 13.899 1.00 62.62 92 LEU A O 1
ATOM 726 N N . ILE A 1 93 ? -3.897 7.717 13.936 1.00 61.41 93 ILE A N 1
ATOM 727 C CA . ILE A 1 93 ? -3.857 7.548 15.400 1.00 61.41 93 ILE A CA 1
ATOM 728 C C . ILE A 1 93 ? -3.529 8.842 16.140 1.00 61.41 93 ILE A C 1
ATOM 730 O O . ILE A 1 93 ? -4.009 9.041 17.254 1.00 61.41 93 ILE A O 1
ATOM 734 N N . LYS A 1 94 ? -2.819 9.789 15.512 1.00 57.09 94 LYS A N 1
ATOM 735 C CA . LYS A 1 94 ? -2.630 11.126 16.103 1.00 57.09 94 LYS A CA 1
ATOM 736 C C . LYS A 1 94 ? -3.965 11.855 16.329 1.00 57.09 94 LYS A C 1
ATOM 738 O O . LYS A 1 94 ? -4.062 12.661 17.250 1.00 57.09 94 LYS A O 1
ATOM 743 N N . HIS A 1 95 ? -4.984 11.579 15.511 1.00 53.94 95 HIS A N 1
ATOM 744 C CA . HIS A 1 95 ? -6.298 12.218 15.620 1.00 53.94 95 HIS A CA 1
ATOM 745 C C . HIS A 1 95 ? -7.335 11.345 16.355 1.00 53.94 95 HIS A C 1
ATOM 747 O O . HIS A 1 95 ? -8.272 11.875 16.954 1.00 53.94 95 HIS A O 1
ATOM 753 N N . LEU A 1 96 ? -7.178 10.020 16.352 1.00 53.62 96 LEU A N 1
ATOM 754 C CA . LEU A 1 96 ? -8.049 9.078 17.056 1.00 53.62 96 LEU A CA 1
ATOM 755 C C . LEU A 1 96 ? -7.304 8.460 18.244 1.00 53.62 96 LEU A C 1
ATOM 757 O O . LEU A 1 96 ? -6.900 7.301 18.229 1.00 53.62 96 LEU A O 1
ATOM 761 N N . LEU A 1 97 ? -7.162 9.243 19.313 1.00 48.69 97 LEU A N 1
ATOM 762 C CA . LEU A 1 97 ? -6.524 8.828 20.570 1.00 48.69 97 LEU A CA 1
ATOM 763 C C . LEU A 1 97 ? -7.277 7.689 21.304 1.00 48.69 97 LEU A C 1
ATOM 765 O O . LEU A 1 97 ? -6.823 7.227 22.345 1.00 48.69 97 LEU A O 1
ATOM 769 N N . TYR A 1 98 ? -8.445 7.263 20.805 1.00 50.09 98 TYR A N 1
ATOM 770 C CA . TYR A 1 98 ? -9.424 6.492 21.580 1.00 50.09 98 TYR A CA 1
ATOM 771 C C . TYR A 1 98 ? -9.866 5.163 20.966 1.00 50.09 98 TYR A C 1
ATOM 773 O O . TYR A 1 98 ? -10.651 4.437 21.572 1.00 50.09 98 TYR A O 1
ATOM 781 N N . ILE A 1 99 ? -9.371 4.806 19.783 1.00 54.19 99 ILE A N 1
ATOM 782 C CA . ILE A 1 99 ? -9.613 3.463 19.260 1.00 54.19 99 ILE A CA 1
ATOM 783 C C . ILE A 1 99 ? -8.543 2.558 19.828 1.00 54.19 99 ILE A C 1
ATOM 785 O O . ILE A 1 99 ? -7.352 2.732 19.562 1.00 54.19 99 ILE A O 1
ATOM 789 N N . LYS A 1 100 ? -8.994 1.622 20.673 1.00 54.78 100 LYS A N 1
ATOM 790 C CA . LYS A 1 100 ? -8.244 0.429 21.072 1.00 54.78 100 LYS A CA 1
ATOM 791 C C . LYS A 1 100 ? -7.346 0.026 19.908 1.00 54.78 100 LYS A C 1
ATOM 793 O O . LYS A 1 100 ? -7.846 -0.146 18.802 1.00 54.78 100 LYS A O 1
ATOM 798 N N . LYS A 1 101 ? -6.036 -0.070 20.155 1.00 57.38 101 LYS A N 1
ATOM 799 C CA . LYS A 1 101 ? -5.029 -0.544 19.196 1.00 57.38 101 LYS A CA 1
ATOM 800 C C . LYS A 1 101 ? -5.400 -1.948 18.720 1.00 57.38 101 LYS A C 1
ATOM 802 O O . LYS A 1 101 ? -4.887 -2.942 19.226 1.00 57.38 101 LYS A O 1
ATOM 807 N N . GLU A 1 102 ? -6.318 -2.041 17.775 1.00 68.19 102 GLU A N 1
ATOM 808 C CA . GLU A 1 102 ? -6.693 -3.300 17.172 1.00 68.19 102 GLU A CA 1
ATOM 809 C C . GLU A 1 102 ? -5.654 -3.575 16.098 1.00 68.19 102 GLU A C 1
ATOM 811 O O . GLU A 1 102 ? -5.612 -2.915 15.062 1.00 68.19 102 GLU A O 1
ATOM 816 N N . ILE A 1 103 ? -4.763 -4.528 16.374 1.00 73.94 103 ILE A N 1
ATOM 817 C CA . ILE A 1 103 ? -3.706 -4.954 15.448 1.00 73.94 103 ILE A CA 1
ATOM 818 C C . ILE A 1 103 ? -4.286 -5.273 14.055 1.00 73.94 103 ILE A C 1
ATOM 820 O O . ILE A 1 103 ? -3.668 -4.986 13.032 1.00 73.94 103 ILE A O 1
ATOM 824 N N . TYR A 1 104 ? -5.525 -5.777 14.028 1.00 76.69 104 TYR A N 1
ATOM 825 C CA . TYR A 1 104 ? -6.304 -6.089 12.835 1.00 76.69 104 TYR A CA 1
ATOM 826 C C . TYR A 1 104 ? -6.500 -4.886 11.918 1.00 76.69 104 TYR A C 1
ATOM 828 O O . TYR A 1 104 ? -6.452 -5.036 10.702 1.00 76.69 104 TYR A O 1
ATOM 836 N N . PHE A 1 105 ? -6.659 -3.689 12.482 1.00 75.12 105 PHE A N 1
ATOM 837 C CA . PHE A 1 105 ? -6.849 -2.474 11.705 1.00 75.12 105 PHE A CA 1
ATOM 838 C C . PHE A 1 105 ? -5.605 -2.121 10.878 1.00 75.12 105 PHE A C 1
ATOM 840 O O . PHE A 1 105 ? -5.697 -1.761 9.703 1.00 75.12 105 PHE A O 1
ATOM 847 N N . TYR A 1 106 ? -4.422 -2.274 11.475 1.00 75.94 106 TYR A N 1
ATOM 848 C CA . TYR A 1 106 ? -3.158 -2.057 10.776 1.00 75.94 106 TYR A CA 1
ATOM 849 C C . TYR A 1 106 ? -2.954 -3.073 9.660 1.00 75.94 106 TYR A C 1
ATOM 851 O O . TYR A 1 106 ? -2.619 -2.690 8.542 1.00 75.94 106 TYR A O 1
ATOM 859 N N . ILE A 1 107 ? -3.199 -4.352 9.957 1.00 81.25 107 ILE A N 1
ATOM 860 C CA . ILE A 1 107 ? -3.084 -5.436 8.978 1.00 81.25 107 ILE A CA 1
ATOM 861 C C .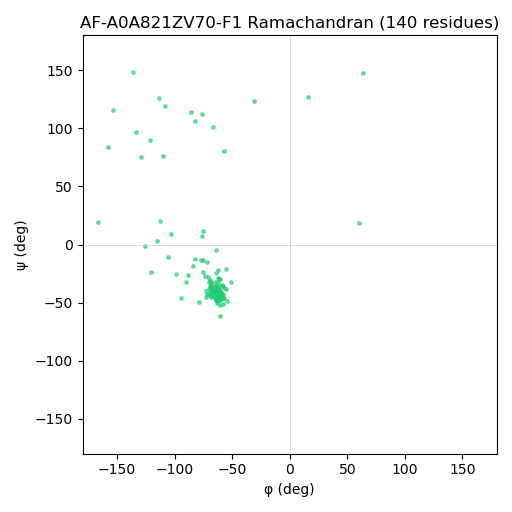 ILE A 1 107 ? -4.036 -5.179 7.807 1.00 81.25 107 ILE A C 1
ATOM 863 O O . ILE A 1 107 ? -3.613 -5.236 6.658 1.00 81.25 107 ILE A O 1
ATOM 867 N N . PHE A 1 108 ? -5.291 -4.822 8.090 1.00 82.69 108 PHE A N 1
ATOM 868 C CA . PHE A 1 108 ? -6.287 -4.524 7.065 1.00 82.69 108 PHE A CA 1
ATOM 869 C C . PHE A 1 108 ? -5.895 -3.324 6.195 1.00 82.69 108 PHE A C 1
ATOM 871 O O . PHE A 1 108 ? -6.070 -3.354 4.981 1.00 82.69 108 PHE A O 1
ATOM 878 N N . THR A 1 109 ? -5.318 -2.279 6.792 1.00 81.38 109 THR A N 1
ATOM 879 C CA . THR A 1 109 ? -4.894 -1.090 6.040 1.00 81.38 109 THR A CA 1
ATOM 880 C C . THR A 1 109 ? -3.696 -1.387 5.138 1.00 81.38 109 THR A C 1
ATOM 882 O O . THR A 1 109 ? -3.690 -0.972 3.981 1.00 81.38 109 THR A O 1
ATOM 885 N N . ILE A 1 110 ? -2.705 -2.138 5.634 1.00 83.38 110 ILE A N 1
ATOM 886 C CA . ILE A 1 110 ? -1.567 -2.596 4.821 1.00 83.38 110 ILE A CA 1
ATOM 887 C C . ILE A 1 110 ? -2.069 -3.488 3.682 1.00 83.38 110 ILE A C 1
ATOM 889 O O . ILE A 1 110 ? -1.695 -3.267 2.536 1.00 83.38 110 ILE A O 1
ATOM 893 N N . PHE A 1 111 ? -2.963 -4.432 3.982 1.00 87.50 111 PHE A N 1
ATOM 894 C CA . PHE A 1 111 ? -3.569 -5.317 2.990 1.00 87.50 111 PHE A CA 1
ATOM 895 C C . PHE A 1 111 ? -4.335 -4.546 1.905 1.00 87.50 111 PHE A C 1
ATOM 897 O O . PHE A 1 111 ? -4.178 -4.826 0.723 1.00 87.50 111 PHE A O 1
ATOM 904 N N . SER A 1 112 ? -5.128 -3.540 2.283 1.00 88.25 112 SER A N 1
ATOM 905 C CA . SER A 1 112 ? -5.844 -2.678 1.333 1.00 88.25 112 SER A CA 1
ATOM 906 C C . SER A 1 112 ?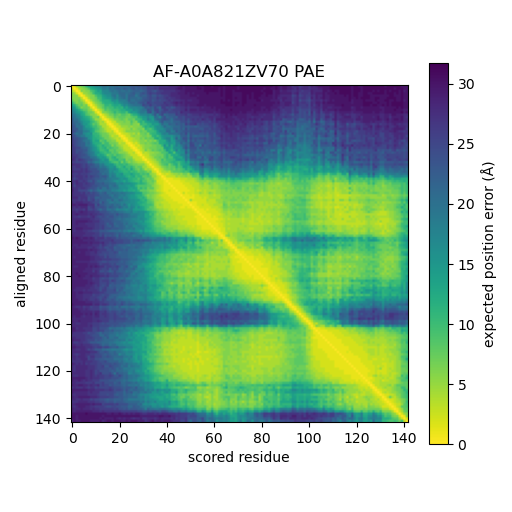 -4.878 -1.888 0.443 1.00 88.25 112 SER A C 1
ATOM 908 O O . SER A 1 112 ? -5.086 -1.778 -0.765 1.00 88.25 112 SER A O 1
ATOM 910 N N . PHE A 1 113 ? -3.785 -1.376 1.015 1.00 88.00 113 PHE A N 1
ATOM 911 C CA . PHE A 1 113 ? -2.738 -0.694 0.256 1.00 88.00 113 PHE A CA 1
ATOM 912 C C . PHE A 1 113 ? -2.070 -1.624 -0.769 1.00 88.00 113 PHE A C 1
ATOM 914 O O . PHE A 1 113 ? -1.931 -1.252 -1.938 1.00 88.00 113 PHE A O 1
ATOM 921 N N . THR A 1 114 ? -1.689 -2.836 -0.355 1.00 87.94 114 THR A N 1
ATOM 922 C CA . THR A 1 114 ? -1.071 -3.821 -1.252 1.00 87.94 114 THR A CA 1
ATOM 923 C C . THR A 1 114 ? -2.056 -4.337 -2.296 1.00 87.94 114 THR A C 1
ATOM 925 O O . THR A 1 114 ? -1.671 -4.481 -3.445 1.00 87.94 114 THR A O 1
ATOM 928 N N . ALA A 1 115 ? -3.338 -4.504 -1.961 1.00 90.62 115 ALA A N 1
ATOM 929 C CA . ALA A 1 115 ? -4.364 -4.931 -2.913 1.00 90.62 115 ALA A CA 1
ATOM 930 C C . ALA A 1 115 ? -4.534 -3.947 -4.086 1.00 90.62 115 ALA A C 1
ATOM 932 O O . ALA A 1 115 ? -4.754 -4.371 -5.218 1.00 90.62 115 ALA A O 1
ATOM 933 N N . ILE A 1 116 ? -4.395 -2.635 -3.850 1.00 90.00 116 ILE A N 1
ATOM 934 C CA . ILE A 1 116 ? -4.388 -1.645 -4.940 1.00 90.00 116 ILE A CA 1
ATOM 935 C C . ILE A 1 116 ? -3.111 -1.756 -5.781 1.00 90.00 116 ILE A C 1
ATOM 937 O O . ILE A 1 116 ? -3.184 -1.629 -7.002 1.00 90.00 116 ILE A O 1
ATOM 941 N N . ALA A 1 117 ? -1.956 -2.018 -5.163 1.00 87.31 117 ALA A N 1
ATOM 942 C CA . ALA A 1 117 ? -0.720 -2.257 -5.909 1.00 87.31 117 ALA A CA 1
ATOM 943 C C . ALA A 1 117 ? -0.835 -3.508 -6.800 1.00 87.31 117 ALA A C 1
ATOM 945 O O . ALA A 1 117 ? -0.493 -3.445 -7.979 1.00 87.31 117 ALA A O 1
ATOM 946 N N . ASP A 1 118 ? -1.393 -4.599 -6.269 1.00 88.94 118 ASP A N 1
ATOM 947 C CA . ASP A 1 118 ? -1.638 -5.846 -7.000 1.00 88.94 118 ASP A CA 1
ATOM 948 C C . ASP A 1 118 ? -2.658 -5.648 -8.130 1.00 88.94 118 ASP A C 1
ATOM 950 O O . ASP A 1 118 ? -2.466 -6.145 -9.238 1.00 88.94 118 ASP A O 1
ATOM 954 N N . LEU A 1 119 ? -3.709 -4.851 -7.901 1.00 89.81 119 LEU A N 1
ATOM 955 C CA . LEU A 1 119 ? -4.645 -4.452 -8.955 1.00 89.81 119 LEU A CA 1
ATOM 956 C C . LEU A 1 119 ? -3.933 -3.674 -10.072 1.00 89.81 119 LEU A C 1
ATOM 958 O O . LEU A 1 119 ? -4.179 -3.920 -11.252 1.00 89.81 119 LEU A O 1
ATOM 962 N N . LEU A 1 120 ? -3.040 -2.742 -9.724 1.00 87.44 120 LEU A N 1
ATOM 963 C CA . LEU A 1 120 ? -2.239 -2.006 -10.704 1.00 87.44 120 LEU A CA 1
ATOM 964 C C . LEU A 1 120 ? -1.289 -2.928 -11.472 1.00 87.44 120 LEU A C 1
ATOM 966 O O . LEU A 1 120 ? -1.071 -2.706 -12.664 1.00 87.44 120 LEU A O 1
ATOM 970 N N . LEU A 1 121 ? -0.723 -3.935 -10.808 1.00 85.94 121 LEU A N 1
ATOM 971 C CA . LEU A 1 121 ? 0.116 -4.945 -11.440 1.00 85.94 121 LEU A CA 1
ATOM 972 C C . LEU A 1 121 ? -0.693 -5.758 -12.456 1.00 85.94 121 LEU A C 1
ATOM 974 O O . LEU A 1 121 ? -0.280 -5.840 -13.610 1.00 85.94 121 LEU A O 1
ATOM 978 N N . ALA A 1 122 ? -1.877 -6.248 -12.077 1.00 87.19 122 ALA A N 1
ATOM 979 C CA . ALA A 1 122 ? -2.786 -6.956 -12.980 1.00 87.19 122 ALA A CA 1
ATOM 980 C C . ALA A 1 122 ? -3.170 -6.098 -14.200 1.00 87.19 122 ALA A C 1
ATOM 982 O O . ALA A 1 122 ? -3.029 -6.536 -15.338 1.00 87.19 122 ALA A O 1
ATOM 983 N N . LEU A 1 123 ? -3.533 -4.828 -13.985 1.00 87.06 123 LEU A N 1
ATOM 984 C CA . LEU A 1 123 ? -3.810 -3.889 -15.081 1.00 87.06 123 LEU A CA 1
ATOM 985 C C . LEU A 1 123 ? -2.592 -3.632 -15.976 1.00 87.06 123 LEU A C 1
ATOM 987 O O . LEU A 1 123 ? -2.752 -3.296 -17.147 1.00 87.06 123 LEU A O 1
ATOM 991 N N . THR A 1 124 ? -1.379 -3.734 -15.433 1.00 85.75 124 THR A N 1
ATOM 992 C CA . THR A 1 124 ? -0.153 -3.586 -16.225 1.00 85.75 124 THR A CA 1
ATOM 993 C C . THR A 1 124 ? 0.064 -4.814 -17.112 1.00 85.75 124 THR A C 1
ATOM 995 O O . THR A 1 124 ? 0.422 -4.648 -18.274 1.00 85.75 124 THR A O 1
ATOM 998 N N . ILE A 1 125 ? -0.211 -6.021 -16.606 1.00 84.62 125 ILE A N 1
ATOM 999 C CA . ILE A 1 125 ? -0.154 -7.270 -17.387 1.00 84.62 125 ILE A CA 1
ATOM 1000 C C . ILE A 1 125 ? -1.147 -7.216 -18.560 1.00 84.62 125 ILE A C 1
ATOM 1002 O O . ILE A 1 125 ? -0.786 -7.522 -19.694 1.00 84.62 125 ILE A O 1
ATOM 1006 N N . ASP A 1 126 ? -2.358 -6.710 -18.323 1.00 85.50 126 ASP A N 1
ATOM 1007 C CA . ASP A 1 126 ? -3.384 -6.538 -19.362 1.00 85.50 126 ASP A CA 1
ATOM 1008 C C . ASP A 1 126 ? -3.134 -5.332 -20.302 1.00 85.50 126 ASP A C 1
ATOM 1010 O O . ASP A 1 126 ? -3.979 -5.002 -21.133 1.00 85.50 126 ASP A O 1
ATOM 1014 N N . ASN A 1 127 ? -1.983 -4.652 -20.201 1.00 81.12 127 ASN A N 1
ATOM 1015 C CA . ASN A 1 127 ? -1.617 -3.447 -20.966 1.00 81.12 127 ASN A CA 1
ATOM 1016 C C . ASN A 1 127 ? -2.551 -2.228 -20.778 1.00 81.12 127 ASN A C 1
ATOM 1018 O O . ASN A 1 127 ? -2.506 -1.282 -21.567 1.00 81.12 127 ASN A O 1
ATOM 1022 N N . TYR A 1 128 ? -3.361 -2.196 -19.715 1.00 84.62 128 TYR A N 1
ATOM 1023 C CA . TYR A 1 128 ? -4.185 -1.035 -19.347 1.00 84.62 128 TYR A CA 1
ATOM 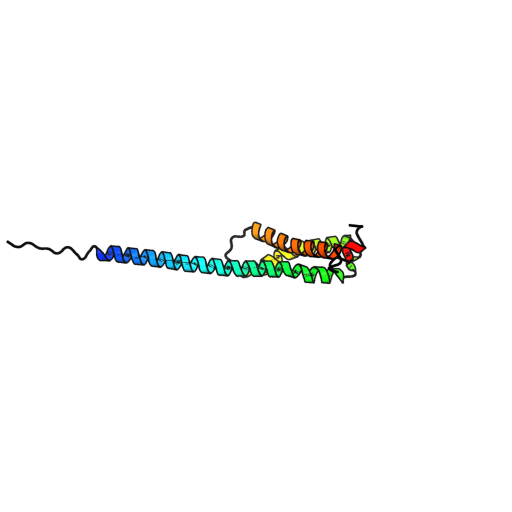1024 C C . TYR A 1 128 ? -3.428 0.015 -18.516 1.00 84.62 128 TYR A C 1
ATOM 1026 O O . TYR A 1 128 ? -3.874 1.158 -18.416 1.00 84.62 128 TYR A O 1
ATOM 1034 N N . SER A 1 129 ? -2.295 -0.347 -17.906 1.00 82.56 129 SER A N 1
ATOM 1035 C CA . SER A 1 129 ? -1.493 0.526 -17.036 1.00 82.56 129 SER A CA 1
ATOM 1036 C C . SER A 1 129 ? 0.003 0.407 -17.340 1.00 82.56 129 SER A C 1
ATOM 1038 O O . SER A 1 129 ? 0.486 -0.659 -17.699 1.00 82.56 129 SER A O 1
ATOM 1040 N N . SER A 1 130 ? 0.765 1.490 -17.157 1.00 80.50 130 SER A N 1
ATOM 1041 C CA . SER A 1 130 ? 2.235 1.490 -17.284 1.00 80.50 130 SER A CA 1
ATOM 1042 C C . SER A 1 130 ? 2.959 1.506 -15.930 1.00 80.50 130 SER A C 1
ATOM 1044 O O . SER A 1 130 ? 4.176 1.715 -15.864 1.00 80.50 130 SER A O 1
ATOM 1046 N N . ALA A 1 131 ? 2.221 1.327 -14.832 1.00 79.94 131 ALA A N 1
ATOM 1047 C CA . ALA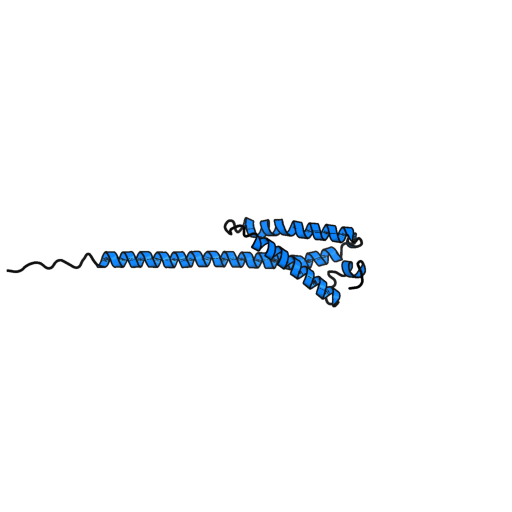 A 1 131 ? 2.741 1.478 -13.476 1.00 79.94 131 ALA A CA 1
ATOM 1048 C C . ALA A 1 131 ? 3.832 0.447 -13.131 1.00 79.94 131 ALA A C 1
ATOM 1050 O O . ALA A 1 131 ? 4.794 0.793 -12.453 1.00 79.94 131 ALA A O 1
ATOM 1051 N N . PHE A 1 132 ? 3.736 -0.783 -13.644 1.00 79.25 132 PHE A N 1
ATOM 1052 C CA . PHE A 1 132 ? 4.706 -1.858 -13.383 1.00 79.25 132 PHE A CA 1
ATOM 1053 C C . PHE A 1 132 ? 5.526 -2.272 -14.613 1.00 79.25 132 PHE A C 1
ATOM 1055 O O . PHE A 1 132 ? 6.124 -3.344 -14.641 1.00 79.25 132 PHE A O 1
ATOM 1062 N N . HIS A 1 133 ? 5.620 -1.415 -15.631 1.00 77.12 133 HIS A N 1
ATOM 1063 C CA . HIS A 1 133 ? 6.351 -1.740 -16.863 1.00 77.12 133 HIS A CA 1
ATOM 1064 C C . HIS A 1 133 ? 7.847 -2.014 -16.606 1.00 77.12 133 HIS A C 1
ATOM 1066 O O . HIS A 1 133 ? 8.472 -2.826 -17.282 1.00 77.12 133 HIS A O 1
ATOM 1072 N N . PHE A 1 134 ? 8.429 -1.380 -15.579 1.00 75.44 134 PHE A N 1
ATOM 1073 C CA . PHE A 1 134 ? 9.796 -1.665 -15.133 1.00 75.44 134 PHE A CA 1
ATOM 1074 C C . PHE A 1 134 ? 9.962 -3.089 -14.583 1.00 75.44 134 PHE A C 1
ATOM 1076 O O . PHE A 1 134 ? 11.041 -3.657 -14.723 1.00 75.44 134 PHE A O 1
ATOM 1083 N N . TYR A 1 135 ? 8.915 -3.634 -13.958 1.00 71.69 135 TYR A N 1
ATOM 1084 C CA . TYR A 1 135 ? 8.909 -4.938 -13.306 1.00 71.69 135 TYR A CA 1
ATOM 1085 C C . TYR A 1 135 ? 8.756 -6.051 -14.348 1.00 71.69 135 TYR A C 1
ATOM 1087 O O . TYR A 1 135 ? 9.597 -6.945 -14.413 1.00 71.69 135 TYR A O 1
ATOM 1095 N N . LEU A 1 136 ? 7.769 -5.919 -15.241 1.00 74.94 136 LEU A N 1
ATOM 1096 C CA . LEU A 1 136 ? 7.492 -6.902 -16.297 1.00 74.94 136 LEU A CA 1
ATOM 1097 C C . LEU A 1 136 ? 8.590 -6.959 -17.375 1.00 74.94 136 LEU A C 1
ATOM 1099 O O . LEU A 1 136 ? 8.891 -8.025 -17.895 1.00 74.94 136 LEU A O 1
ATOM 1103 N N . ASN A 1 137 ? 9.259 -5.841 -17.681 1.00 69.81 137 ASN A N 1
ATOM 1104 C CA . ASN A 1 137 ? 10.320 -5.831 -18.699 1.00 69.81 137 ASN A CA 1
ATOM 1105 C C . ASN A 1 137 ? 11.659 -6.429 -18.241 1.00 69.81 137 ASN A C 1
ATOM 1107 O O . ASN A 1 137 ? 12.551 -6.609 -19.070 1.00 69.81 137 ASN A O 1
ATOM 1111 N N . GLN A 1 138 ? 11.854 -6.644 -16.938 1.00 65.50 138 GLN A N 1
ATOM 1112 C CA . GLN A 1 138 ? 13.155 -7.027 -16.373 1.00 65.50 138 GLN A CA 1
ATOM 1113 C C . GLN A 1 138 ? 13.155 -8.363 -15.638 1.00 65.50 138 GLN A C 1
ATOM 1115 O O . GLN A 1 138 ? 14.222 -8.953 -15.481 1.00 65.50 138 GLN A O 1
ATOM 1120 N N . GLY A 1 139 ? 12.002 -8.817 -15.151 1.00 59.66 139 GLY A N 1
ATOM 1121 C CA . GLY A 1 139 ? 11.896 -9.985 -14.285 1.00 59.66 139 GLY A CA 1
ATOM 1122 C C . GLY A 1 139 ? 10.851 -10.964 -14.788 1.00 59.66 139 GLY A C 1
ATOM 1123 O O . GLY A 1 139 ? 9.790 -11.056 -14.193 1.00 59.66 139 GLY A O 1
ATOM 1124 N N . GLU A 1 140 ? 11.217 -11.690 -15.845 1.00 51.31 140 GLU A N 1
ATOM 1125 C CA . GLU A 1 140 ? 10.536 -12.865 -16.409 1.00 51.31 140 GLU A CA 1
ATOM 1126 C C . GLU A 1 140 ? 9.123 -12.680 -16.991 1.00 51.31 140 GLU A C 1
ATOM 1128 O O . GLU A 1 140 ? 8.326 -11.843 -16.580 1.00 51.31 140 GLU A O 1
ATOM 1133 N N . VAL A 1 141 ? 8.860 -13.495 -18.020 1.00 44.81 141 VAL A N 1
ATOM 1134 C CA . VAL A 1 141 ? 7.580 -13.600 -18.725 1.00 44.81 141 VAL A CA 1
ATOM 1135 C C . VAL A 1 141 ? 6.558 -14.18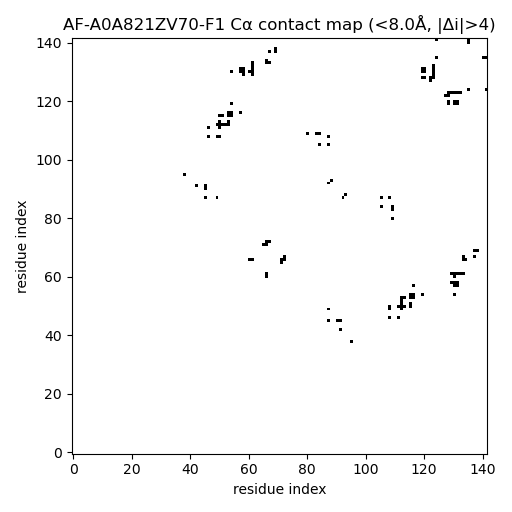7 -17.756 1.00 44.81 141 VAL A C 1
ATOM 1137 O O . VAL A 1 141 ? 6.555 -15.396 -17.523 1.00 44.81 141 VAL A O 1
ATOM 1140 N N . TYR A 1 142 ? 5.718 -13.325 -17.194 1.00 51.12 142 TYR A N 1
ATOM 1141 C CA . TYR A 1 142 ? 4.384 -13.717 -16.753 1.00 51.12 142 TYR A CA 1
ATOM 1142 C C . TYR A 1 142 ? 3.400 -13.474 -17.893 1.00 51.12 142 TYR A C 1
ATOM 1144 O O . TYR A 1 142 ? 3.503 -12.399 -18.529 1.00 51.12 142 TYR A O 1
#

pLDDT: mean 71.5, std 13.3, range [39.5, 90.62]